Protein AF-A0A658QTW4-F1 (afdb_monomer)

Mean predicted aligned error: 10.41 Å

Nearest PDB structures (foldseek):
  2byu-assembly1_B  TM=5.059E-01  e=2.225E+00  Triticum aestivum
  7bzw-assembly1_1  TM=4.817E-01  e=2.688E+00  Arabidopsis thaliana
  6l6m-assembly1_A  TM=5.814E-01  e=6.916E+00  Entamoeba histolytica

Foldseek 3Di:
DWDKDFDFPPPPDPPPPDDDPDDPDTDGDIDTDDDDPAAWDPVPKDWDDDPNDIDIDTHGDDDDD

pLDDT: mean 78.98, std 18.29, range [42.66, 98.25]

Organism: NCBI:txid1777133

Structure (mmCIF, N/CA/C/O backbone):
data_AF-A0A658QTW4-F1
#
_entry.id   AF-A0A658QTW4-F1
#
loop_
_atom_site.group_PDB
_atom_site.id
_atom_site.type_symbol
_atom_site.label_atom_id
_atom_site.label_alt_id
_atom_site.label_comp_id
_atom_site.label_asym_id
_atom_site.label_entity_id
_atom_site.label_seq_id
_atom_site.pdbx_PDB_ins_code
_atom_site.Cartn_x
_atom_site.Cartn_y
_atom_site.Cartn_z
_atom_site.occupancy
_atom_site.B_iso_or_equiv
_atom_site.auth_seq_id
_atom_site.auth_comp_id
_atom_site.auth_asym_id
_atom_site.auth_atom_id
_atom_site.pdbx_PDB_model_num
ATOM 1 N N . MET A 1 1 ? 7.244 10.987 1.861 1.00 42.66 1 MET A N 1
ATOM 2 C CA . MET A 1 1 ? 6.348 10.318 2.830 1.00 42.66 1 MET A CA 1
ATOM 3 C C . MET A 1 1 ? 4.999 10.177 2.141 1.00 42.66 1 MET A C 1
ATOM 5 O O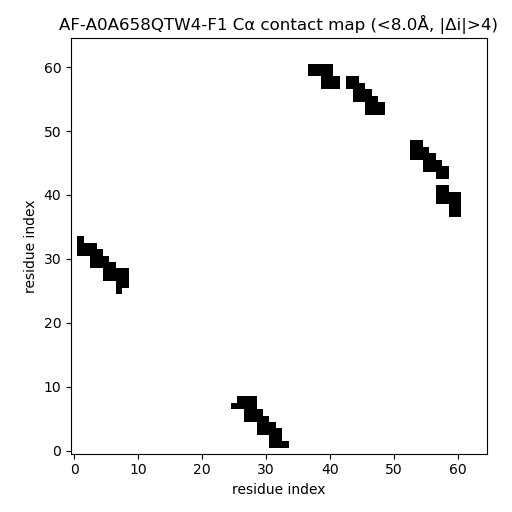 . MET A 1 1 ? 4.548 11.193 1.640 1.00 42.66 1 MET A O 1
ATOM 9 N N . PRO A 1 2 ? 4.412 8.977 1.992 1.00 47.84 2 PRO A N 1
ATOM 10 C CA . PRO A 1 2 ? 3.088 8.838 1.387 1.00 47.84 2 PRO A CA 1
ATOM 11 C C . PRO A 1 2 ? 2.017 9.304 2.377 1.00 47.84 2 PRO A C 1
ATOM 13 O O . PRO A 1 2 ? 1.848 8.696 3.440 1.00 47.84 2 PRO A O 1
ATOM 16 N N . ASP A 1 3 ? 1.327 10.383 2.023 1.00 51.00 3 ASP A N 1
ATOM 17 C CA . ASP A 1 3 ? 0.244 10.971 2.805 1.00 51.00 3 ASP A CA 1
ATOM 18 C C . ASP A 1 3 ? -0.899 9.959 2.947 1.00 51.00 3 ASP A C 1
ATOM 20 O O . ASP A 1 3 ? -1.471 9.482 1.965 1.00 51.00 3 ASP A O 1
ATOM 24 N N . ALA A 1 4 ? -1.179 9.561 4.187 1.00 50.34 4 ALA A N 1
ATOM 25 C CA . ALA A 1 4 ? -2.277 8.667 4.521 1.00 50.34 4 ALA A CA 1
ATOM 26 C C . ALA A 1 4 ? -3.488 9.500 4.910 1.00 50.34 4 ALA A C 1
ATOM 28 O O . ALA A 1 4 ? -3.551 10.016 6.025 1.00 50.34 4 ALA A O 1
ATOM 29 N N . ASN A 1 5 ? -4.457 9.601 4.009 1.00 56.66 5 ASN A N 1
ATOM 30 C CA . ASN A 1 5 ? -5.751 10.173 4.341 1.00 56.66 5 ASN A CA 1
ATOM 31 C C . ASN A 1 5 ? -6.592 9.056 4.964 1.00 56.66 5 ASN A C 1
ATOM 33 O O . ASN A 1 5 ? -7.131 8.207 4.256 1.00 56.66 5 ASN A O 1
ATOM 37 N N . VAL A 1 6 ? -6.630 9.016 6.297 1.00 55.75 6 VAL A N 1
ATOM 38 C CA . VAL A 1 6 ? -7.590 8.201 7.052 1.00 55.75 6 VAL A CA 1
ATOM 39 C C . VAL A 1 6 ? -8.827 9.062 7.259 1.00 55.75 6 VAL A C 1
ATOM 41 O O . VAL A 1 6 ? -8.740 10.101 7.916 1.00 55.75 6 VAL A O 1
ATOM 44 N N . LEU A 1 7 ? -9.964 8.652 6.701 1.00 56.34 7 LEU A N 1
ATOM 45 C CA . LEU A 1 7 ? -11.257 9.249 7.024 1.00 56.34 7 LEU A CA 1
ATOM 46 C C . LEU A 1 7 ? -11.763 8.558 8.298 1.00 56.34 7 LEU A C 1
ATOM 48 O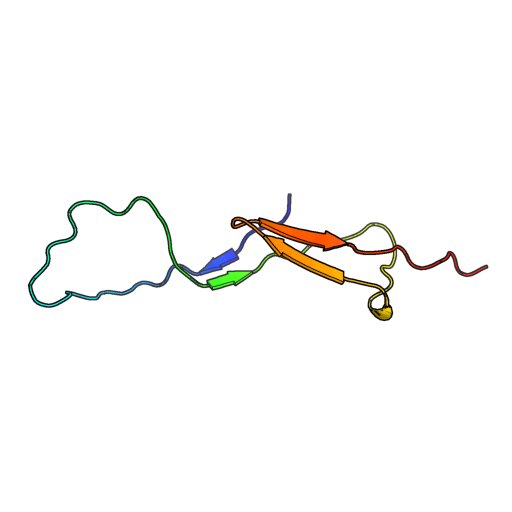 O . LEU A 1 7 ? -12.094 7.372 8.250 1.00 56.34 7 LEU A O 1
ATOM 52 N N . PRO A 1 8 ? -11.774 9.235 9.463 1.00 47.50 8 PRO A N 1
ATOM 53 C CA . PRO A 1 8 ? -12.276 8.619 10.679 1.00 47.50 8 PRO A CA 1
ATOM 54 C C . PRO A 1 8 ? -13.784 8.412 10.539 1.00 47.50 8 PRO A C 1
ATOM 56 O O . PRO A 1 8 ? -14.535 9.381 10.401 1.00 47.50 8 PRO A O 1
ATOM 59 N N . GLU A 1 9 ? -14.240 7.164 10.625 1.00 54.50 9 GLU A N 1
ATOM 60 C CA . GLU A 1 9 ? -15.656 6.885 10.845 1.00 54.50 9 GLU A CA 1
ATOM 61 C C . GLU A 1 9 ? -16.054 7.486 12.199 1.00 54.50 9 GLU A C 1
ATOM 63 O O . GLU A 1 9 ? -15.708 6.973 13.267 1.00 54.50 9 GLU A O 1
ATOM 68 N N . ARG A 1 10 ? -16.777 8.612 12.180 1.00 51.41 10 ARG A N 1
ATOM 69 C CA . ARG A 1 10 ? -17.468 9.130 13.368 1.00 51.41 10 ARG A CA 1
ATOM 70 C C . ARG A 1 10 ? -18.725 8.298 13.605 1.00 51.41 10 ARG A C 1
ATOM 72 O O . ARG A 1 10 ? -19.834 8.806 13.466 1.00 51.41 10 ARG A O 1
ATOM 79 N N . ASN A 1 11 ? -18.559 7.041 13.997 1.00 48.19 11 ASN A N 1
ATOM 80 C CA . ASN A 1 11 ? -19.677 6.263 14.507 1.00 48.19 11 ASN A CA 1
ATOM 81 C C . ASN A 1 11 ? -19.971 6.727 15.937 1.00 48.19 11 ASN A C 1
ATOM 83 O O . ASN A 1 11 ? -19.388 6.266 16.918 1.00 48.19 11 ASN A O 1
ATOM 87 N N . LYS A 1 12 ? -20.879 7.707 16.034 1.00 50.19 12 LYS A N 1
ATOM 88 C CA . LYS A 1 12 ? -21.803 7.803 17.164 1.00 50.19 12 LYS A CA 1
ATOM 89 C C . LYS A 1 12 ? -22.654 6.532 17.136 1.00 50.19 12 LYS A C 1
ATOM 91 O O . LYS A 1 12 ? -23.739 6.535 16.574 1.00 50.19 12 LYS A O 1
ATOM 96 N N . GLU A 1 13 ? -22.142 5.455 17.704 1.00 50.41 13 GLU A N 1
ATOM 97 C CA . GLU A 1 13 ? -22.950 4.287 18.022 1.00 50.41 13 GLU A CA 1
ATOM 98 C C . GLU A 1 13 ? -22.854 4.068 19.526 1.00 50.41 13 GLU A C 1
ATOM 100 O O . GLU A 1 13 ? -21.883 3.524 20.050 1.00 50.41 13 GLU A O 1
ATOM 105 N N . GLU A 1 14 ? -23.878 4.555 20.226 1.00 51.78 14 GLU A N 1
ATOM 106 C CA . GLU A 1 14 ? -24.367 3.885 21.423 1.00 51.78 14 GLU A CA 1
ATOM 107 C C . GLU A 1 14 ? -24.718 2.453 20.997 1.00 51.78 14 GLU A C 1
ATOM 109 O O . GLU A 1 14 ? -25.788 2.201 20.449 1.00 51.78 14 GLU A O 1
ATOM 114 N N . GLN A 1 15 ? -23.773 1.524 21.153 1.00 54.59 15 GLN A N 1
ATOM 115 C CA . GLN A 1 15 ? -24.080 0.103 21.058 1.00 54.59 15 GLN A CA 1
ATOM 116 C C . GLN A 1 15 ? -24.808 -0.276 22.345 1.00 54.59 15 GLN A C 1
ATOM 118 O O . GLN A 1 15 ? -24.255 -0.200 23.443 1.00 54.59 15 GLN A O 1
ATOM 123 N N . ASP A 1 16 ? -26.086 -0.586 22.169 1.00 53.06 16 ASP A N 1
ATOM 124 C CA . ASP A 1 16 ? -27.069 -0.961 23.176 1.00 53.06 16 ASP A CA 1
ATOM 125 C C . ASP A 1 16 ? -26.488 -1.999 24.161 1.00 53.06 16 ASP A C 1
ATOM 127 O O . ASP A 1 16 ? -26.378 -3.186 23.861 1.00 53.06 16 ASP A O 1
ATOM 131 N N . GLY A 1 17 ? -26.0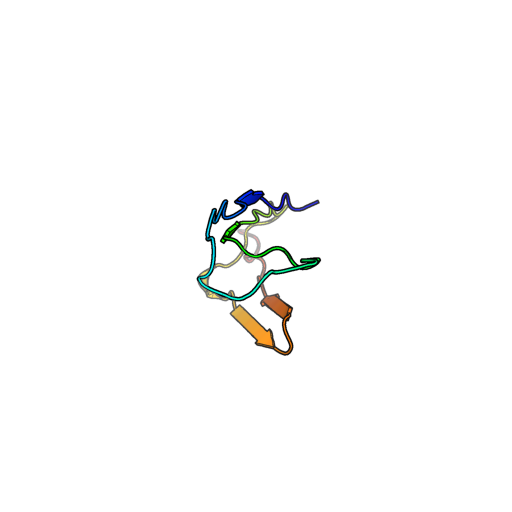44 -1.532 25.334 1.00 59.94 17 GLY A N 1
ATOM 132 C CA . GLY A 1 17 ? -25.688 -2.375 26.480 1.00 59.94 17 GLY A CA 1
ATOM 133 C C . GLY A 1 17 ? -24.201 -2.591 26.794 1.00 59.94 17 GLY A C 1
ATOM 134 O O . GLY A 1 17 ? -23.913 -2.987 27.924 1.00 59.94 17 GLY A O 1
ATOM 135 N N . GLU A 1 18 ? -23.245 -2.290 25.903 1.00 64.94 18 GLU A N 1
ATOM 136 C CA . GLU A 1 18 ? -21.816 -2.550 26.179 1.00 64.94 18 GLU A CA 1
ATOM 137 C C . GLU A 1 18 ? -20.949 -1.279 26.128 1.00 64.94 18 GLU A C 1
ATOM 139 O O . GLU A 1 18 ? -20.648 -0.700 25.083 1.00 64.94 18 GLU A O 1
ATOM 144 N N . ARG A 1 19 ? -20.532 -0.810 27.314 1.00 75.12 19 ARG A N 1
ATOM 145 C CA . ARG A 1 19 ? -19.735 0.413 27.472 1.00 75.12 19 ARG A CA 1
ATOM 146 C C . ARG A 1 19 ? -18.279 0.164 27.081 1.00 75.12 19 ARG A C 1
ATOM 148 O O . ARG A 1 19 ? -17.491 -0.359 27.868 1.00 75.12 19 ARG A O 1
ATOM 155 N 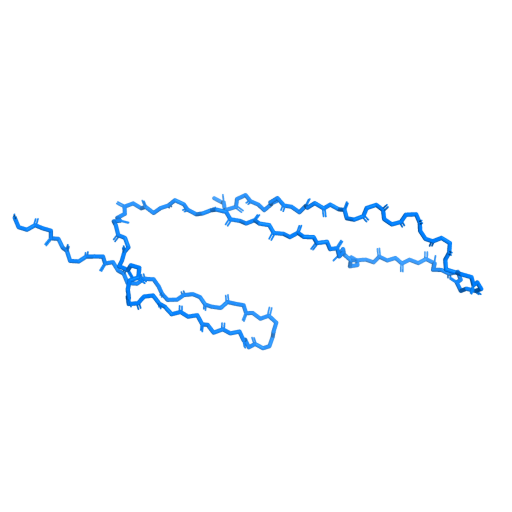N . VAL A 1 20 ? -17.886 0.654 25.911 1.00 72.44 20 VAL A N 1
ATOM 156 C CA . VAL A 1 20 ? -16.478 0.713 25.498 1.00 72.44 20 VAL A CA 1
ATOM 157 C C . VAL A 1 20 ? -15.706 1.679 26.411 1.00 72.44 20 VAL A C 1
ATOM 159 O O . VAL A 1 20 ? -15.954 2.883 26.409 1.00 72.44 20 VAL A O 1
ATOM 162 N N . ILE A 1 21 ? -14.756 1.164 27.200 1.00 82.88 21 ILE A N 1
ATOM 163 C CA . ILE A 1 21 ? -13.944 1.976 28.132 1.00 82.88 21 ILE A CA 1
ATOM 164 C C . ILE A 1 21 ? -12.761 2.646 27.412 1.00 82.88 21 ILE A C 1
ATOM 166 O O . ILE A 1 21 ? -12.382 3.765 27.758 1.00 82.88 21 ILE A O 1
ATOM 170 N N . ARG A 1 22 ? -12.165 1.982 26.407 1.00 81.88 22 ARG A N 1
ATOM 171 C CA . ARG A 1 22 ? -11.008 2.497 25.654 1.00 81.88 22 ARG A CA 1
ATOM 172 C C . ARG A 1 22 ? -10.863 1.818 24.290 1.00 81.88 22 ARG A C 1
ATOM 174 O O . ARG A 1 22 ? -10.994 0.603 24.188 1.00 81.88 22 ARG A O 1
ATOM 181 N N . ARG A 1 23 ? -10.535 2.599 23.255 1.00 77.19 23 ARG A N 1
ATOM 182 C CA . ARG A 1 23 ? -10.246 2.124 21.893 1.00 77.19 23 ARG A CA 1
ATOM 183 C C . ARG A 1 23 ? -8.933 2.738 21.418 1.00 77.19 23 ARG A C 1
ATOM 185 O O . ARG A 1 23 ? -8.831 3.949 21.287 1.00 77.19 23 ARG A O 1
ATOM 192 N N . GLU A 1 24 ? -7.929 1.900 21.193 1.00 87.31 24 GLU A N 1
ATOM 193 C CA . GLU A 1 24 ? -6.590 2.340 20.755 1.00 87.31 24 GLU A CA 1
ATOM 194 C C . GLU A 1 24 ? -6.376 2.153 19.251 1.00 87.31 24 GLU A C 1
ATOM 196 O O . GLU A 1 24 ? -5.480 2.748 18.659 1.00 87.31 24 GLU A O 1
ATOM 201 N N . ARG A 1 25 ? -7.212 1.316 18.627 1.00 84.12 25 ARG A N 1
ATOM 202 C CA . ARG A 1 25 ? -7.169 1.030 17.195 1.00 84.12 25 ARG A CA 1
ATOM 203 C C . ARG A 1 25 ? -8.234 1.842 16.474 1.00 84.1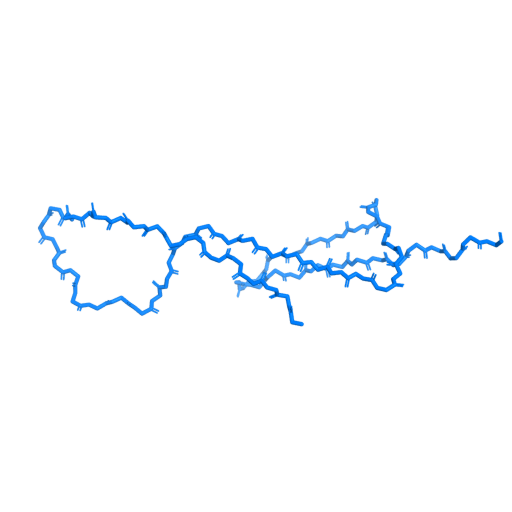2 25 ARG A C 1
ATOM 205 O O . ARG A 1 25 ? -9.426 1.713 16.761 1.00 84.12 25 ARG A O 1
ATOM 212 N N . TYR A 1 26 ? -7.785 2.645 15.521 1.00 80.62 26 TYR A N 1
ATOM 213 C CA . TYR A 1 26 ? -8.658 3.354 14.599 1.00 80.62 26 TYR A CA 1
ATOM 214 C C . TYR A 1 26 ? -9.155 2.400 13.516 1.00 80.62 26 TYR A C 1
ATOM 216 O O . TYR A 1 26 ? -8.420 1.534 13.042 1.00 80.62 26 TYR A O 1
ATOM 224 N N . THR A 1 27 ? -10.412 2.575 13.140 1.00 82.56 27 THR A N 1
ATOM 225 C CA . THR A 1 27 ? -11.045 1.922 11.997 1.00 82.56 27 THR A CA 1
ATOM 226 C C . THR A 1 27 ? -11.611 3.017 11.106 1.00 82.56 27 THR A C 1
ATOM 228 O O . THR A 1 27 ? -11.999 4.078 11.599 1.00 82.56 27 THR A O 1
ATOM 231 N N . GLY A 1 28 ? -11.604 2.783 9.803 1.00 84.75 28 GLY A N 1
ATOM 232 C CA . GLY A 1 28 ? -12.093 3.734 8.818 1.00 84.75 28 GLY A CA 1
ATOM 233 C C . GLY A 1 28 ? -11.486 3.469 7.451 1.00 84.75 28 GLY A C 1
ATOM 234 O O . GLY A 1 28 ? -10.613 2.608 7.295 1.00 84.75 28 GLY A O 1
ATOM 235 N N . GLU A 1 29 ? -11.948 4.222 6.465 1.00 88.31 29 GLU A N 1
ATOM 236 C CA . GLU A 1 29 ? -11.414 4.164 5.111 1.00 88.31 29 GLU A CA 1
ATOM 237 C C . GLU A 1 29 ? -10.046 4.849 5.052 1.00 88.31 29 GLU A C 1
ATOM 239 O O . GLU A 1 29 ? -9.834 5.927 5.618 1.00 88.31 29 GLU A O 1
ATOM 244 N N . VAL A 1 30 ? -9.099 4.218 4.357 1.00 88.62 30 VAL A N 1
ATOM 245 C CA . VAL A 1 30 ? -7.755 4.759 4.152 1.00 88.62 30 VAL A CA 1
ATOM 246 C C . VAL A 1 30 ? -7.414 4.775 2.671 1.00 88.62 30 VAL A C 1
ATOM 248 O O . VAL A 1 30 ? -7.574 3.776 1.973 1.00 88.62 30 VAL A O 1
ATOM 251 N N . SER A 1 31 ? -6.888 5.907 2.208 1.00 90.12 31 SER A N 1
ATOM 252 C CA . SER A 1 31 ? -6.305 6.052 0.875 1.00 90.12 31 SER A CA 1
ATOM 253 C C . SER A 1 31 ? -4.900 6.651 0.972 1.00 90.12 31 SER A C 1
ATOM 255 O O . SER A 1 31 ? -4.635 7.515 1.816 1.00 90.12 31 SER A O 1
ATOM 257 N N . ARG A 1 32 ? -3.983 6.158 0.133 1.00 89.31 32 ARG A N 1
ATOM 258 C CA . ARG A 1 32 ? -2.592 6.623 0.021 1.00 89.31 32 ARG A CA 1
ATOM 259 C C . ARG A 1 32 ? -2.212 6.751 -1.446 1.00 89.31 32 ARG A C 1
ATOM 261 O O . ARG A 1 32 ? -2.443 5.828 -2.222 1.00 89.31 32 ARG A O 1
ATOM 268 N N . SER A 1 33 ? -1.542 7.847 -1.777 1.00 91.56 33 SER A N 1
ATOM 269 C CA . SER A 1 33 ? -1.003 8.101 -3.114 1.00 91.56 33 SER A CA 1
ATOM 270 C C . SER A 1 33 ? 0.523 8.138 -3.077 1.00 91.56 33 SER A C 1
ATOM 272 O O . SER A 1 33 ? 1.121 8.642 -2.125 1.00 91.56 33 SER A O 1
ATOM 274 N N . PHE A 1 34 ? 1.155 7.604 -4.122 1.00 89.81 34 PHE A N 1
ATOM 275 C CA . PHE A 1 34 ? 2.608 7.569 -4.278 1.00 89.81 34 PHE A CA 1
ATOM 276 C C . PHE A 1 34 ? 2.991 8.180 -5.623 1.00 89.81 34 PHE A C 1
ATOM 278 O O . PHE A 1 34 ? 2.396 7.850 -6.646 1.00 89.81 34 PHE A O 1
ATOM 285 N N . SER A 1 35 ? 4.014 9.032 -5.619 1.00 91.31 35 SER A N 1
ATOM 286 C CA . SER A 1 35 ? 4.612 9.578 -6.838 1.00 91.31 35 SER A CA 1
ATOM 287 C C . SER A 1 35 ? 5.932 8.869 -7.115 1.00 91.31 35 SER A C 1
ATOM 289 O O . SER A 1 35 ? 6.790 8.784 -6.233 1.00 91.31 35 SER A O 1
ATOM 291 N N . PHE A 1 36 ? 6.109 8.379 -8.339 1.00 89.56 36 PHE A N 1
ATOM 292 C CA . PHE A 1 36 ? 7.324 7.692 -8.774 1.00 89.56 36 PHE A CA 1
ATOM 293 C C . PHE A 1 36 ? 8.140 8.582 -9.716 1.00 89.56 36 PHE A C 1
ATOM 295 O O . PHE A 1 36 ? 7.585 9.341 -10.503 1.00 89.56 36 PHE A O 1
ATOM 302 N N . GLY A 1 37 ? 9.471 8.474 -9.652 1.00 90.25 37 GLY A N 1
ATOM 303 C CA . GLY A 1 37 ? 10.380 9.201 -10.551 1.00 90.25 37 GLY A CA 1
ATOM 304 C C . GLY A 1 37 ? 10.512 8.583 -11.950 1.00 90.25 37 GLY A C 1
ATOM 305 O O . GLY A 1 37 ? 11.201 9.131 -12.800 1.00 90.25 37 GLY A O 1
ATOM 306 N N . SER A 1 38 ? 9.885 7.430 -12.185 1.00 90.31 38 SER A N 1
ATOM 307 C CA . SER A 1 38 ? 9.880 6.714 -13.462 1.00 90.31 38 SER A CA 1
ATOM 308 C C . SER A 1 38 ? 8.488 6.159 -13.738 1.00 90.31 38 SER A C 1
ATOM 310 O O . SER A 1 38 ? 7.736 5.900 -12.798 1.00 90.31 38 SER A O 1
ATOM 312 N N . GLN A 1 39 ? 8.166 5.924 -15.010 1.00 92.12 39 GLN A N 1
ATOM 313 C CA . GLN A 1 39 ? 6.910 5.270 -15.368 1.00 92.12 39 GLN A CA 1
ATOM 314 C C . GLN A 1 39 ? 6.881 3.816 -14.878 1.00 92.12 39 GLN A C 1
ATOM 316 O O . GLN A 1 39 ? 7.892 3.110 -14.923 1.00 92.12 39 GLN A O 1
ATOM 321 N N . ILE 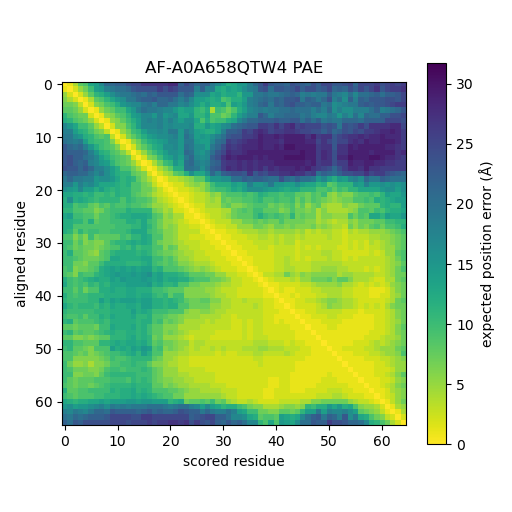A 1 40 ? 5.711 3.384 -14.419 1.00 93.81 40 ILE A N 1
ATOM 322 C CA . ILE A 1 40 ? 5.436 2.030 -13.935 1.00 93.81 40 ILE A CA 1
ATOM 323 C C . ILE A 1 40 ? 4.681 1.265 -15.014 1.00 93.81 40 ILE A C 1
ATOM 325 O O . ILE A 1 40 ? 3.860 1.847 -15.724 1.00 93.81 40 ILE A O 1
ATOM 329 N N . ASP A 1 41 ? 5.007 -0.014 -15.178 1.00 94.25 41 ASP A N 1
ATOM 330 C CA . ASP A 1 41 ? 4.255 -0.924 -16.031 1.00 94.25 41 ASP A CA 1
ATOM 331 C C . ASP A 1 41 ? 3.050 -1.474 -15.260 1.00 94.25 41 ASP A C 1
ATOM 333 O O . ASP A 1 41 ? 3.164 -2.421 -14.480 1.00 94.25 41 ASP A O 1
ATOM 337 N N . ASP A 1 42 ? 1.892 -0.856 -15.484 1.00 90.88 42 ASP A N 1
ATOM 338 C CA . ASP A 1 42 ? 0.639 -1.221 -14.822 1.00 90.88 42 ASP A CA 1
ATOM 339 C C . ASP A 1 42 ? 0.168 -2.637 -15.199 1.00 90.88 42 ASP A C 1
ATOM 341 O O . ASP A 1 42 ? -0.503 -3.291 -14.403 1.00 90.88 42 ASP A O 1
ATOM 345 N N . GLY A 1 43 ? 0.535 -3.137 -16.387 1.00 94.06 43 GLY A N 1
ATOM 346 C CA . GLY A 1 43 ? 0.123 -4.461 -16.864 1.00 94.06 43 GLY A CA 1
ATOM 347 C C . GLY A 1 43 ? 0.864 -5.612 -16.182 1.00 94.06 43 GLY A C 1
ATOM 348 O O . GLY A 1 43 ? 0.336 -6.720 -16.098 1.00 94.06 43 GLY A O 1
ATOM 349 N N . ALA A 1 44 ? 2.069 -5.344 -15.673 1.00 94.88 44 ALA A N 1
ATOM 350 C CA . ALA A 1 44 ? 2.912 -6.312 -14.972 1.00 94.88 44 ALA A CA 1
ATOM 351 C C . ALA A 1 44 ? 2.918 -6.118 -13.443 1.00 94.88 44 ALA A C 1
ATOM 353 O O . ALA A 1 44 ? 3.623 -6.833 -12.723 1.00 94.88 44 ALA A O 1
ATOM 354 N N . ALA A 1 45 ? 2.159 -5.147 -12.933 1.00 96.00 45 ALA A N 1
ATOM 355 C CA . ALA A 1 45 ? 2.040 -4.904 -11.505 1.00 96.00 45 ALA A CA 1
ATOM 356 C C . ALA A 1 45 ? 1.349 -6.080 -10.795 1.00 96.00 45 ALA A C 1
ATOM 358 O O . ALA A 1 45 ? 0.394 -6.671 -11.298 1.00 96.00 45 ALA A O 1
ATOM 359 N N . SER A 1 46 ? 1.815 -6.410 -9.591 1.00 97.50 46 SER A N 1
ATOM 360 C CA . SER A 1 46 ? 1.210 -7.460 -8.764 1.00 97.50 46 SER A CA 1
ATOM 361 C C . SER A 1 46 ? 1.135 -7.058 -7.294 1.00 97.50 46 SER A C 1
ATOM 363 O O . SER A 1 46 ? 1.847 -6.162 -6.832 1.00 97.50 46 SER A O 1
ATOM 365 N N . ALA A 1 47 ? 0.231 -7.707 -6.560 1.00 97.50 47 ALA A N 1
ATOM 366 C CA . ALA A 1 47 ? -0.036 -7.425 -5.158 1.00 97.50 47 ALA A CA 1
ATOM 367 C C . ALA A 1 47 ? -0.229 -8.718 -4.361 1.00 97.50 47 ALA A C 1
ATOM 369 O O . ALA A 1 47 ? -0.834 -9.674 -4.849 1.00 97.50 47 ALA A O 1
ATOM 370 N N . GLN A 1 48 ? 0.234 -8.723 -3.112 1.00 98.25 48 GLN A N 1
ATOM 371 C CA . GLN A 1 48 ? 0.015 -9.814 -2.167 1.00 98.25 48 GLN A CA 1
ATOM 372 C C . GLN A 1 48 ? -0.319 -9.257 -0.783 1.00 98.25 48 GLN A C 1
ATOM 374 O O . GLN A 1 48 ? 0.341 -8.337 -0.302 1.00 98.25 48 GLN A O 1
ATOM 379 N N . TYR A 1 49 ? -1.335 -9.829 -0.136 1.00 97.75 49 TYR A N 1
ATOM 380 C CA . TYR A 1 49 ? -1.697 -9.500 1.239 1.00 97.75 49 TYR A CA 1
ATOM 381 C C . TYR A 1 49 ? -1.485 -10.709 2.142 1.00 97.75 49 TYR A C 1
ATOM 383 O O . TYR A 1 49 ? -2.139 -11.739 1.971 1.00 97.75 49 TYR A O 1
ATOM 391 N N . GLN A 1 50 ? -0.568 -10.593 3.098 1.00 98.06 50 GLN A N 1
ATOM 392 C CA . GLN A 1 50 ? -0.248 -11.684 4.013 1.00 98.06 50 GLN A CA 1
ATOM 393 C C . GLN A 1 50 ? 0.101 -11.137 5.396 1.00 98.06 50 GLN A C 1
ATOM 395 O O . GLN A 1 50 ? 0.872 -10.192 5.532 1.00 98.06 50 GLN A O 1
ATOM 400 N N . GLY A 1 51 ? -0.497 -11.720 6.440 1.00 96.81 51 GLY A N 1
ATOM 401 C CA . GLY A 1 51 ? -0.183 -11.368 7.830 1.00 96.81 51 GLY A CA 1
ATOM 402 C C . GLY A 1 51 ? -0.462 -9.906 8.200 1.00 96.81 51 GLY A C 1
ATOM 403 O O . GLY A 1 51 ? 0.235 -9.352 9.042 1.00 96.81 51 GLY A O 1
ATOM 404 N N . GLY A 1 52 ? -1.443 -9.260 7.565 1.00 95.69 52 GLY A N 1
ATOM 405 C CA . GLY A 1 52 ? -1.749 -7.850 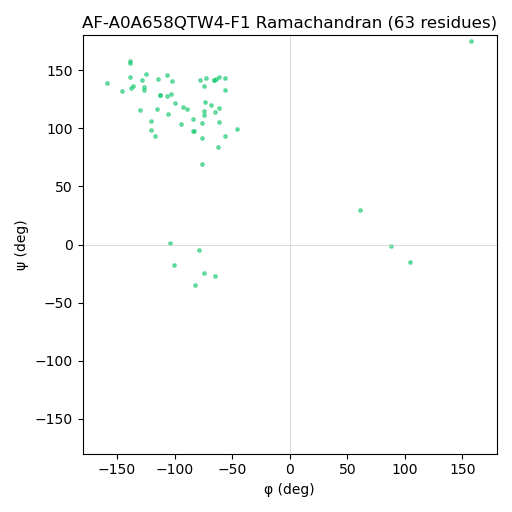7.819 1.00 95.69 52 GLY A CA 1
ATOM 406 C C . GLY A 1 52 ? -0.961 -6.857 6.958 1.00 95.69 52 GLY A C 1
ATOM 407 O O . GLY A 1 52 ? -1.179 -5.653 7.084 1.00 95.69 52 GLY A O 1
ATOM 408 N N . ILE A 1 53 ? -0.070 -7.333 6.083 1.00 96.62 53 ILE A N 1
ATOM 409 C CA . ILE A 1 53 ? 0.813 -6.499 5.261 1.00 96.62 53 ILE A CA 1
ATOM 410 C C . ILE A 1 53 ? 0.419 -6.626 3.791 1.00 96.62 53 ILE A C 1
ATOM 412 O O . ILE A 1 53 ? 0.323 -7.732 3.262 1.00 96.62 53 ILE A O 1
ATOM 416 N N . LEU A 1 54 ? 0.216 -5.482 3.132 1.00 96.94 54 LEU A N 1
ATOM 417 C CA . LEU A 1 54 ? 0.063 -5.386 1.682 1.00 96.94 54 LEU A CA 1
ATOM 418 C C . LEU A 1 54 ? 1.427 -5.106 1.046 1.00 96.94 54 LEU A C 1
ATOM 420 O O . LEU A 1 54 ? 2.029 -4.062 1.300 1.00 96.94 54 LEU A O 1
ATOM 424 N N . THR A 1 55 ? 1.889 -6.017 0.197 1.00 97.19 55 THR A N 1
ATOM 425 C CA . THR A 1 55 ? 3.094 -5.859 -0.620 1.00 97.19 55 THR A CA 1
ATOM 426 C C . THR A 1 55 ? 2.690 -5.626 -2.071 1.00 97.19 55 THR A C 1
ATOM 428 O O . THR A 1 55 ? 1.923 -6.404 -2.633 1.00 97.19 55 THR A O 1
ATOM 431 N N . LEU A 1 56 ? 3.212 -4.556 -2.673 1.00 96.31 56 LEU A N 1
ATOM 432 C CA . LEU A 1 56 ? 3.015 -4.215 -4.082 1.00 96.31 56 LEU A CA 1
ATOM 433 C C . LEU A 1 56 ? 4.343 -4.361 -4.826 1.00 96.31 56 LEU A C 1
ATOM 435 O O . LEU A 1 56 ? 5.353 -3.786 -4.414 1.00 96.31 56 LEU A O 1
ATOM 439 N N . THR A 1 57 ? 4.336 -5.092 -5.935 1.00 96.38 57 THR A N 1
ATOM 440 C CA . THR A 1 57 ? 5.460 -5.172 -6.870 1.00 96.38 57 THR A CA 1
ATOM 441 C C . THR A 1 57 ? 5.097 -4.370 -8.110 1.00 96.38 57 THR A C 1
ATOM 443 O O . THR A 1 57 ? 4.185 -4.738 -8.845 1.00 96.38 57 THR A O 1
ATOM 446 N N . LEU A 1 58 ? 5.806 -3.258 -8.317 1.00 95.94 58 LEU A N 1
ATOM 447 C CA . LEU A 1 58 ? 5.563 -2.289 -9.387 1.00 95.94 58 LEU A CA 1
ATOM 448 C C . LEU A 1 58 ? 6.787 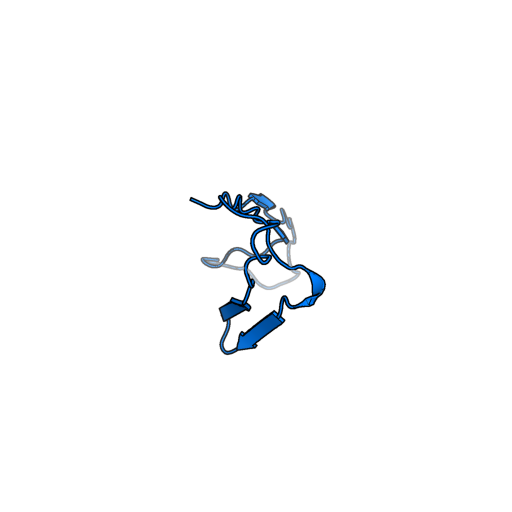-2.235 -10.319 1.00 95.94 58 LEU A C 1
ATOM 450 O O . LEU A 1 58 ? 7.751 -1.522 -10.016 1.00 95.94 58 LEU A O 1
ATOM 454 N N . PRO A 1 59 ? 6.805 -3.013 -11.417 1.00 95.31 59 PRO A N 1
ATOM 455 C CA . PRO A 1 59 ? 7.899 -2.983 -12.380 1.00 95.31 59 PRO A CA 1
ATOM 456 C C . PRO A 1 59 ? 8.000 -1.614 -13.058 1.00 95.31 59 PRO A C 1
ATOM 458 O O . PRO A 1 59 ? 6.994 -0.981 -13.371 1.00 95.31 59 PRO A O 1
ATOM 461 N N . LYS A 1 60 ? 9.222 -1.143 -13.311 1.00 95.06 60 LYS A N 1
ATOM 462 C CA . LYS A 1 60 ? 9.432 0.060 -14.127 1.00 95.06 60 LYS A CA 1
ATOM 463 C C . LYS A 1 60 ? 9.143 -0.269 -15.589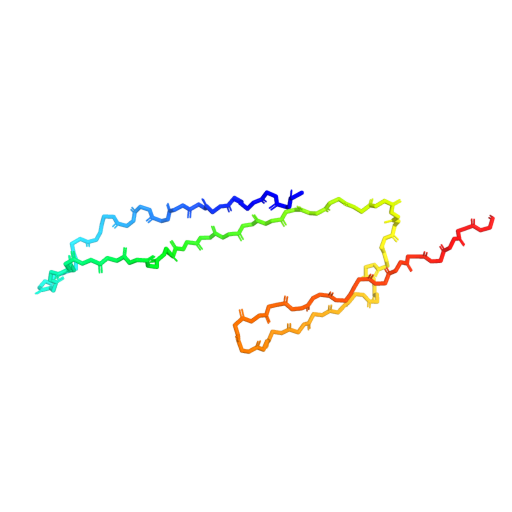 1.00 95.06 60 LYS A C 1
ATOM 465 O O . LYS A 1 60 ? 9.530 -1.344 -16.046 1.00 95.06 60 LYS A O 1
ATOM 470 N N . LYS A 1 61 ? 8.553 0.668 -16.334 1.00 92.50 61 LYS A N 1
ATOM 471 C CA . LYS A 1 61 ? 8.530 0.558 -17.799 1.00 92.50 61 LYS A CA 1
ATOM 472 C C . LYS A 1 61 ? 9.959 0.571 -18.332 1.00 92.50 61 LYS A C 1
ATOM 474 O O . LYS A 1 61 ? 10.819 1.276 -17.796 1.00 92.50 61 LYS A O 1
ATOM 479 N N . ALA A 1 62 ? 10.194 -0.206 -19.386 1.00 84.81 62 ALA A N 1
ATOM 480 C CA . ALA A 1 62 ? 11.437 -0.122 -20.137 1.00 84.81 62 ALA A CA 1
ATOM 481 C C . ALA A 1 62 ? 11.637 1.323 -20.638 1.00 84.81 62 ALA A C 1
ATOM 483 O O . ALA A 1 62 ? 10.647 1.992 -20.958 1.00 84.81 62 ALA A O 1
ATOM 484 N N . PRO A 1 63 ? 12.882 1.831 -20.672 1.00 75.19 63 PRO A N 1
ATOM 485 C CA . PRO A 1 63 ? 13.156 3.108 -21.316 1.00 75.19 63 PRO A CA 1
ATOM 486 C C . PRO A 1 63 ? 12.680 3.039 -22.773 1.00 75.19 63 PRO A C 1
ATOM 488 O O . PRO A 1 63 ? 12.912 2.042 -23.452 1.00 75.19 63 PRO A O 1
ATOM 491 N N . ALA A 1 64 ? 11.963 4.069 -23.222 1.00 65.00 64 ALA A N 1
ATOM 492 C CA . ALA A 1 64 ? 11.731 4.261 -24.646 1.00 65.00 64 ALA A CA 1
ATOM 493 C C . ALA A 1 64 ? 13.051 4.760 -25.250 1.00 65.00 64 ALA A C 1
ATOM 495 O O . ALA A 1 64 ? 13.589 5.750 -24.749 1.00 65.00 64 ALA A O 1
ATOM 496 N N . ASP A 1 65 ? 13.574 4.036 -26.240 1.00 53.81 65 ASP A N 1
ATOM 497 C CA . ASP A 1 65 ? 14.766 4.422 -27.008 1.00 53.81 65 ASP A CA 1
ATOM 498 C C . ASP A 1 65 ? 14.544 5.714 -27.814 1.00 53.81 65 ASP A C 1
ATOM 500 O O . ASP A 1 65 ? 13.419 5.909 -28.340 1.00 53.81 65 ASP A O 1
#

Radius of gyration: 19.08 Å; Cα contacts (8 Å, |Δi|>4): 58; chains: 1; bounding box: 42×23×55 Å

Sequence (65 aa):
MPDANVLPERNKEEQDGERVIRRERYTGEVSRSFSFGSQIDDGAASAQYQGGILTLTLPKKAPAD

InterPro domains:
  IPR002068 Alpha crystallin/Hsp20 domain [PF00011] (10-64)
  IPR002068 Alpha crystallin/Hsp20 domain [PS01031] (1-65)
  IPR008978 HSP20-like chaperone [G3DSA:2.60.40.790] (5-65)
  IPR008978 HSP20-like chaperone [SSF49764] (10-64)

Secondary structure (DSSP, 8-state):
---EEEEE-------TT-------S--EEEEE----SS-B-TTS-EEEEETTEEEEE-PBPPPP-

Solvent-accessible surface area (backbone atoms only — not comparable to full-atom values): 4671 Å² total; per-residue (Å²): 131,70,60,71,52,67,50,73,64,82,74,87,64,88,56,91,88,63,85,83,87,80,80,92,76,87,65,61,58,72,50,73,61,82,88,70,100,60,63,65,31,75,90,70,43,47,76,49,77,58,97,92,42,80,48,75,47,74,42,65,48,77,82,83,131